Protein AF-A0A6P0YFS9-F1 (afdb_monomer)

Mean predicted aligned error: 7.44 Å

pLDDT: mean 76.99, std 16.92, range [39.09, 91.69]

Sequence (58 aa):
MGAYYVPVEERSIQQLKDLCNGFGFTKEQLRKYGSLKQRETYLKALKSVKNLLGNQVE

Solvent-accessible surface area (backbone atoms only — not comparable to full-atom values): 3560 Å² total; per-residue (Å²): 130,83,77,81,75,73,54,73,90,77,54,53,56,68,56,38,50,51,49,39,50,74,73,65,56,47,74,69,63,38,45,75,59,38,54,92,88,43,53,64,15,45,49,51,49,52,48,50,49,52,52,57,58,53,70,70,70,121

Secondary structure (DSSP, 8-state):
-------GGGS-HHHHHHHHHHTT--HHHHHHHS-TT-HHHHHHHHHHHHHHHHTT--

Radius of gyration: 11.81 Å; Cα contacts (8 Å, |Δi|>4): 40; chains: 1; bounding box: 25×26×34 Å

Foldseek 3Di:
DDPPPVDLVVDDLVVLVVVCVVVVHDPVNLCVQNDNVDSVSSNVVVVVVVVVVVVVPD

Structure (mmCIF, N/CA/C/O backbone):
data_AF-A0A6P0YFS9-F1
#
_entry.id   AF-A0A6P0YFS9-F1
#
loop_
_atom_site.group_PDB
_atom_site.id
_atom_site.type_symbol
_atom_site.label_atom_id
_atom_site.label_alt_id
_atom_site.label_comp_id
_atom_site.label_asym_id
_atom_site.label_entity_id
_atom_site.label_seq_id
_atom_site.pdbx_PDB_ins_code
_atom_site.Cartn_x
_atom_site.Cartn_y
_atom_site.Cartn_z
_atom_site.occupancy
_atom_site.B_iso_or_equiv
_atom_site.auth_seq_id
_atom_site.auth_comp_id
_atom_site.auth_asym_id
_atom_site.auth_atom_id
_atom_site.pdbx_PDB_model_num
ATOM 1 N N . MET A 1 1 ? 14.183 4.154 -25.774 1.00 39.09 1 MET A N 1
ATOM 2 C CA . MET A 1 1 ? 13.090 4.992 -25.236 1.00 39.09 1 MET A CA 1
ATOM 3 C C . MET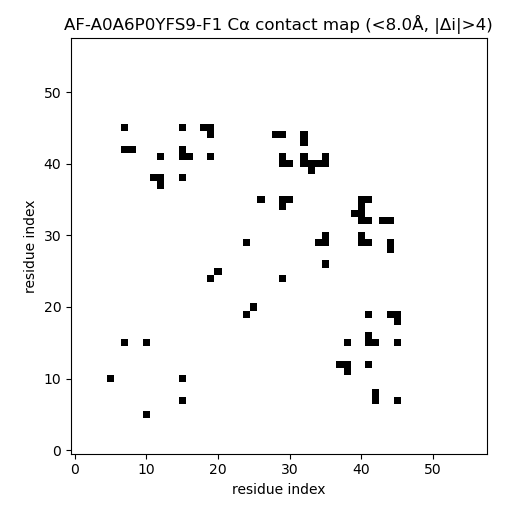 A 1 1 ? 13.201 4.977 -23.725 1.00 39.09 1 MET A C 1
ATOM 5 O O . MET A 1 1 ? 12.872 3.970 -23.113 1.00 39.09 1 MET A O 1
ATOM 9 N N . GLY A 1 2 ? 13.780 6.026 -23.138 1.00 40.59 2 GLY A N 1
ATOM 10 C CA . GLY A 1 2 ? 13.906 6.127 -21.687 1.00 40.59 2 GLY A CA 1
ATOM 11 C C . GLY A 1 2 ? 12.516 6.273 -21.091 1.00 40.59 2 GLY A C 1
ATOM 12 O O . GLY A 1 2 ? 11.871 7.299 -21.294 1.00 40.59 2 GLY A O 1
ATOM 13 N N . ALA A 1 3 ? 12.030 5.236 -20.412 1.00 44.53 3 ALA A N 1
ATOM 14 C CA . ALA A 1 3 ? 10.868 5.375 -19.557 1.00 44.53 3 ALA A CA 1
ATOM 15 C C . ALA A 1 3 ? 11.229 6.454 -18.534 1.00 44.53 3 ALA A C 1
ATOM 17 O O . ALA A 1 3 ? 12.088 6.228 -17.683 1.00 44.53 3 ALA A O 1
ATOM 18 N N . TYR A 1 4 ? 10.642 7.645 -18.671 1.00 44.28 4 TYR A N 1
ATOM 19 C CA . TYR A 1 4 ? 10.701 8.682 -17.651 1.00 44.28 4 TYR A CA 1
ATOM 20 C C . TYR A 1 4 ? 10.123 8.061 -16.381 1.00 44.28 4 TYR A C 1
ATOM 22 O O . TYR A 1 4 ? 8.908 7.998 -16.189 1.00 44.28 4 TYR A O 1
ATOM 30 N N . TYR A 1 5 ? 11.003 7.520 -15.541 1.00 52.69 5 TYR A N 1
ATOM 31 C CA . TYR A 1 5 ? 10.655 6.999 -14.237 1.00 52.69 5 TYR A CA 1
ATOM 32 C C . TYR A 1 5 ? 10.401 8.222 -13.367 1.00 52.69 5 TYR A C 1
ATOM 34 O O . TYR A 1 5 ? 11.270 8.641 -12.613 1.00 52.69 5 TYR A O 1
ATOM 42 N N . VAL A 1 6 ? 9.232 8.848 -13.537 1.00 55.06 6 VAL A N 1
ATOM 43 C CA . VAL A 1 6 ? 8.8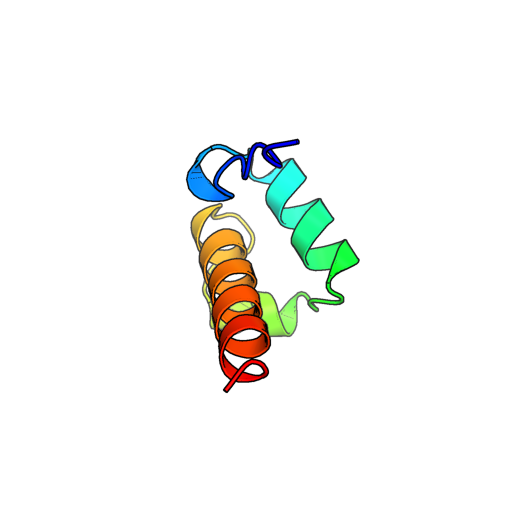06 9.943 -12.668 1.00 55.06 6 VAL A CA 1
ATOM 44 C C . VAL A 1 6 ? 8.804 9.363 -11.259 1.00 55.06 6 VAL A C 1
ATOM 46 O O . VAL A 1 6 ? 8.023 8.430 -11.000 1.00 55.06 6 VAL A O 1
ATOM 49 N N . PRO A 1 7 ? 9.698 9.824 -10.371 1.00 65.56 7 PRO A N 1
ATOM 50 C CA . PRO A 1 7 ? 9.816 9.247 -9.055 1.00 65.56 7 PRO A CA 1
ATOM 51 C C . PRO A 1 7 ? 8.460 9.374 -8.367 1.00 65.56 7 PRO A C 1
ATOM 53 O O . PRO A 1 7 ? 7.779 10.399 -8.427 1.00 65.56 7 PRO A O 1
ATOM 56 N N . VAL A 1 8 ? 8.044 8.304 -7.690 1.00 68.62 8 VAL A N 1
ATOM 57 C CA . VAL A 1 8 ? 6.831 8.312 -6.857 1.00 68.62 8 VAL A CA 1
ATOM 58 C C . VAL A 1 8 ? 6.856 9.476 -5.845 1.00 68.62 8 VAL A C 1
ATOM 60 O O . VAL A 1 8 ? 5.814 9.943 -5.397 1.00 68.62 8 VAL A O 1
ATOM 63 N N . GLU A 1 9 ? 8.048 10.000 -5.548 1.00 69.44 9 GLU A N 1
ATOM 64 C CA . GLU A 1 9 ? 8.335 11.149 -4.684 1.00 69.44 9 GLU A CA 1
ATOM 65 C C . GLU A 1 9 ? 7.931 12.513 -5.258 1.00 69.44 9 GLU A C 1
ATOM 67 O O . GLU A 1 9 ? 7.878 13.481 -4.502 1.00 69.44 9 GLU A O 1
ATOM 72 N N . GLU A 1 10 ? 7.517 12.600 -6.522 1.00 75.00 10 GLU A N 1
ATOM 73 C CA . GLU A 1 10 ? 6.926 13.813 -7.119 1.00 75.00 10 GLU A CA 1
ATOM 74 C C . GLU A 1 10 ? 5.403 13.706 -7.306 1.00 75.00 10 GLU A C 1
ATOM 76 O O . GLU A 1 10 ? 4.720 14.702 -7.526 1.00 75.00 10 GLU A O 1
ATOM 81 N N . ARG A 1 11 ? 4.823 12.511 -7.126 1.00 78.25 11 ARG A N 1
ATOM 82 C CA . ARG A 1 11 ? 3.382 12.282 -7.316 1.00 78.25 11 ARG A CA 1
ATOM 83 C C . ARG A 1 11 ? 2.538 12.736 -6.127 1.00 78.25 11 ARG A C 1
ATOM 85 O O . ARG A 1 11 ? 2.880 12.475 -4.969 1.00 78.25 11 ARG A O 1
ATOM 92 N N . SER A 1 12 ? 1.386 13.349 -6.392 1.00 86.38 12 SER A N 1
ATOM 93 C CA . SER A 1 12 ? 0.432 13.750 -5.349 1.00 86.38 12 SER A CA 1
ATOM 94 C C . SER A 1 12 ? -0.113 12.545 -4.572 1.00 86.38 12 SER A C 1
ATOM 96 O O . SER A 1 12 ? -0.168 11.427 -5.083 1.00 86.38 12 SER A O 1
ATOM 98 N N . ILE A 1 13 ? -0.604 12.773 -3.347 1.00 86.75 13 ILE A N 1
ATOM 99 C CA . ILE A 1 13 ? -1.204 11.714 -2.512 1.00 86.75 13 ILE A CA 1
ATOM 100 C C . ILE A 1 13 ? -2.334 10.954 -3.226 1.00 86.75 13 ILE A C 1
ATOM 102 O O . ILE A 1 13 ? -2.472 9.749 -3.040 1.00 86.75 13 ILE A O 1
ATOM 106 N N . GLN A 1 14 ? -3.105 11.637 -4.078 1.00 88.25 14 GLN A N 1
ATOM 107 C CA . GLN A 1 14 ? -4.165 11.026 -4.879 1.00 88.25 14 GLN A CA 1
ATOM 108 C C . GLN A 1 14 ? -3.609 10.003 -5.882 1.00 88.25 14 GLN A C 1
ATOM 110 O O . GLN A 1 14 ? -4.127 8.897 -5.976 1.00 88.25 14 GLN A O 1
ATOM 115 N N . GLN A 1 15 ? -2.517 10.335 -6.577 1.00 88.50 15 GLN A N 1
ATOM 116 C CA . GLN A 1 15 ? -1.863 9.416 -7.511 1.00 88.50 15 GLN A CA 1
ATOM 117 C C . GLN A 1 15 ? -1.190 8.245 -6.790 1.00 88.50 15 GLN A C 1
ATOM 119 O O . GLN A 1 15 ? -1.200 7.128 -7.293 1.00 88.50 15 GLN A O 1
ATOM 124 N N . LEU A 1 16 ? -0.617 8.477 -5.606 1.00 88.00 16 LEU A N 1
ATOM 125 C CA . LEU A 1 16 ? -0.040 7.402 -4.796 1.00 88.00 16 LEU A CA 1
ATOM 126 C C . LEU A 1 16 ? -1.112 6.434 -4.293 1.00 88.00 16 LEU A C 1
ATOM 128 O O . LEU A 1 16 ? -0.887 5.230 -4.288 1.00 88.00 16 LEU A O 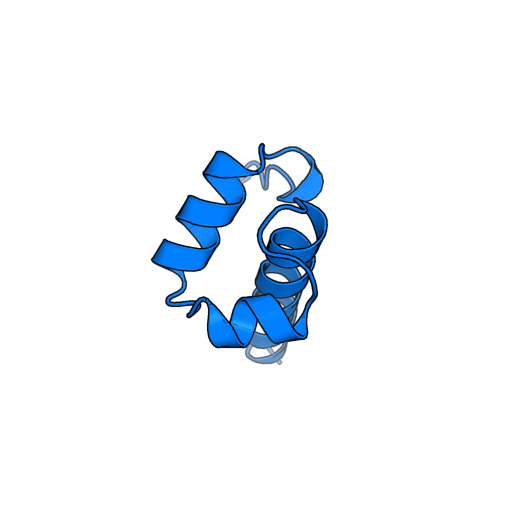1
ATOM 132 N N . LYS A 1 17 ? -2.286 6.949 -3.912 1.00 88.88 17 LYS A N 1
ATOM 133 C CA . LYS A 1 17 ? -3.458 6.130 -3.588 1.00 88.88 17 LYS A CA 1
ATOM 134 C C . LYS A 1 17 ? -3.876 5.258 -4.762 1.00 88.88 17 LYS A C 1
ATOM 136 O O . LYS A 1 17 ? -4.098 4.070 -4.563 1.00 88.88 17 LYS A O 1
ATOM 141 N N . ASP A 1 18 ? -3.975 5.854 -5.946 1.00 90.19 18 ASP A N 1
ATOM 142 C CA . ASP A 1 18 ? -4.377 5.152 -7.162 1.00 90.19 18 ASP A CA 1
ATOM 143 C C . ASP A 1 18 ? -3.381 4.044 -7.522 1.00 90.19 18 ASP A C 1
ATOM 145 O O . ASP A 1 18 ? -3.770 2.893 -7.692 1.00 90.19 18 ASP A O 1
ATOM 149 N N . LEU A 1 19 ? -2.079 4.348 -7.469 1.00 87.38 19 LEU A N 1
ATOM 150 C CA . LEU A 1 19 ? -1.015 3.357 -7.617 1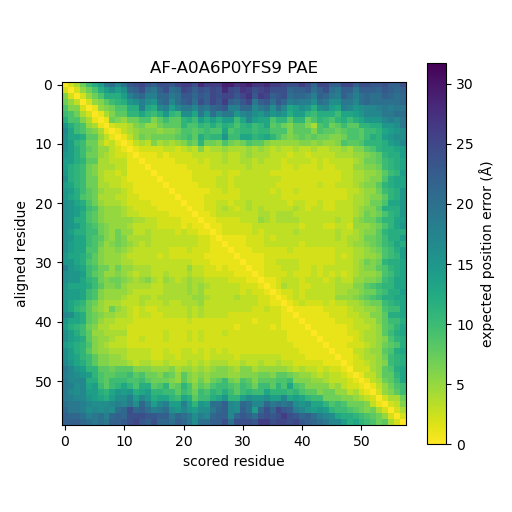.00 87.38 19 LEU A CA 1
ATOM 151 C C . LEU A 1 19 ? -1.125 2.245 -6.575 1.00 87.38 19 LEU A C 1
ATOM 153 O O . LEU A 1 19 ? -1.126 1.077 -6.939 1.00 87.38 19 LEU A O 1
ATOM 157 N N . CYS A 1 20 ? -1.233 2.581 -5.286 1.00 86.94 20 CYS A N 1
ATOM 158 C CA . CYS A 1 20 ? -1.379 1.577 -4.235 1.00 86.94 20 CYS A CA 1
ATOM 159 C C . CYS A 1 20 ? -2.584 0.667 -4.495 1.00 86.94 20 CYS A C 1
ATOM 161 O O . CYS A 1 20 ? -2.465 -0.545 -4.344 1.00 86.94 20 CYS A O 1
ATOM 163 N N . ASN A 1 21 ? -3.710 1.235 -4.924 1.00 88.50 21 ASN A N 1
ATOM 164 C CA . ASN A 1 21 ? -4.898 0.474 -5.286 1.00 88.5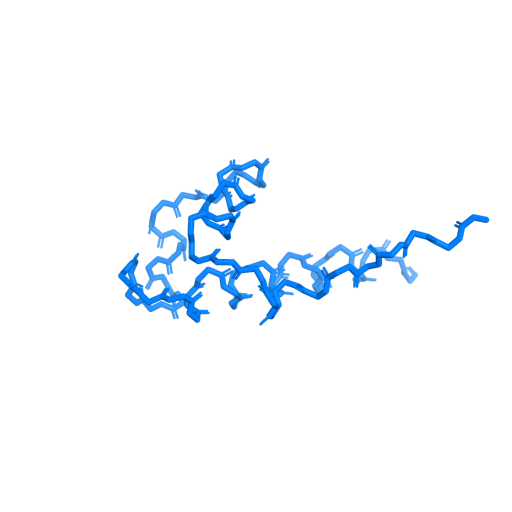0 21 ASN A CA 1
ATOM 165 C C . ASN A 1 21 ? -4.646 -0.428 -6.509 1.00 88.50 21 ASN A C 1
ATOM 167 O O . ASN A 1 21 ? -4.999 -1.602 -6.477 1.00 88.50 21 ASN A O 1
ATOM 171 N N . GLY A 1 22 ? -3.965 0.080 -7.541 1.00 86.25 22 GLY A N 1
ATOM 172 C CA . GLY A 1 22 ? -3.570 -0.686 -8.728 1.00 86.25 22 GLY A CA 1
ATOM 173 C C . GLY A 1 22 ? -2.580 -1.820 -8.435 1.00 86.25 22 GLY A C 1
ATOM 174 O O . GLY A 1 22 ? -2.630 -2.858 -9.083 1.00 86.25 22 GLY A O 1
ATOM 175 N N . PHE A 1 23 ? -1.732 -1.664 -7.415 1.00 85.50 23 PHE A N 1
ATOM 176 C CA . PHE A 1 23 ? -0.852 -2.721 -6.899 1.00 85.50 23 PHE A CA 1
ATOM 177 C C . PHE A 1 23 ? -1.562 -3.702 -5.948 1.00 85.50 23 PHE A C 1
ATOM 179 O O . PHE A 1 23 ? -0.935 -4.647 -5.477 1.00 85.50 23 PHE A O 1
ATOM 186 N N . GLY A 1 24 ? -2.845 -3.493 -5.635 1.00 88.44 24 GLY A N 1
ATOM 187 C CA . GLY A 1 24 ? -3.611 -4.366 -4.742 1.00 88.44 24 GLY A CA 1
ATOM 188 C C . GLY A 1 24 ? -3.354 -4.136 -3.249 1.00 88.44 24 GLY A C 1
ATOM 189 O O . GLY A 1 24 ? -3.665 -4.999 -2.428 1.00 88.44 24 GLY A O 1
ATOM 190 N N . PHE A 1 25 ? -2.805 -2.983 -2.854 1.00 88.56 25 PHE A N 1
ATOM 191 C CA . PHE A 1 25 ? -2.647 -2.666 -1.437 1.00 88.56 25 PHE A CA 1
ATOM 192 C C . PHE A 1 25 ? -3.992 -2.477 -0.745 1.00 88.56 25 PHE A C 1
ATOM 194 O O . PHE A 1 25 ? -4.789 -1.604 -1.092 1.00 88.56 25 PHE A O 1
ATOM 201 N N . THR A 1 26 ? -4.187 -3.214 0.344 1.00 89.62 26 THR A N 1
ATOM 202 C CA . THR A 1 26 ? -5.312 -2.982 1.245 1.00 89.62 26 THR A CA 1
ATOM 203 C C . THR A 1 26 ? -5.018 -1.827 2.200 1.00 89.62 26 THR A C 1
ATOM 205 O O . T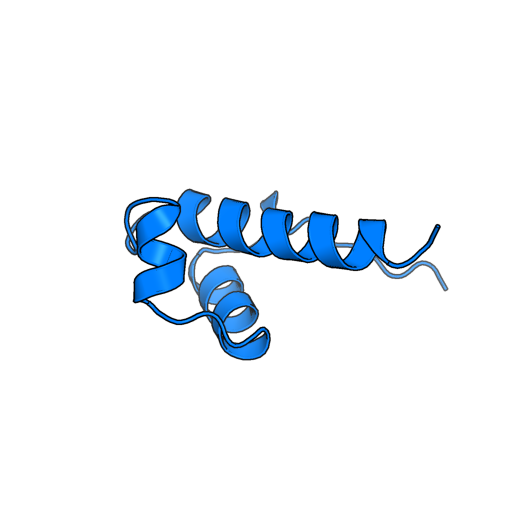HR A 1 26 ? -3.872 -1.530 2.551 1.00 89.62 26 THR A O 1
ATOM 208 N N . LYS A 1 27 ? -6.081 -1.184 2.695 1.00 89.06 27 LYS A N 1
ATOM 209 C CA . LYS A 1 27 ? -5.977 -0.125 3.714 1.00 89.06 27 LYS A CA 1
ATOM 210 C C . LYS A 1 27 ? -5.237 -0.600 4.969 1.00 89.06 27 LYS A C 1
ATOM 212 O O . LYS A 1 27 ? -4.577 0.202 5.622 1.00 89.06 27 LYS A O 1
ATOM 217 N N . GLU A 1 28 ? -5.351 -1.882 5.303 1.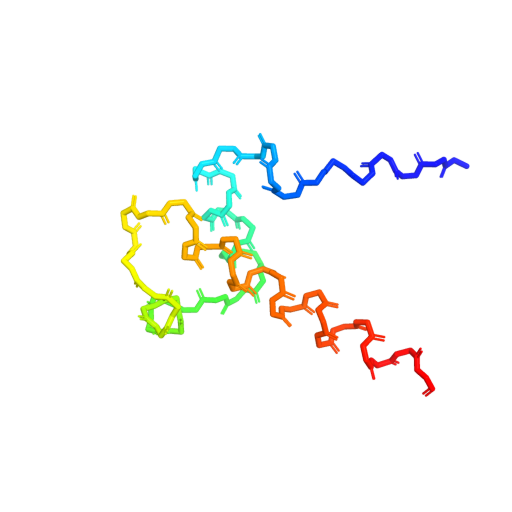00 90.19 28 GLU A N 1
ATOM 218 C CA . GLU A 1 28 ? -4.680 -2.491 6.450 1.00 90.19 28 GLU A CA 1
ATOM 219 C C . GLU A 1 28 ? -3.166 -2.596 6.243 1.00 90.19 28 GLU A C 1
ATOM 221 O O . GLU A 1 28 ? -2.405 -2.200 7.120 1.00 90.19 28 GLU A O 1
ATOM 226 N N . GLN A 1 29 ? -2.723 -3.020 5.055 1.00 88.88 29 GLN A N 1
ATOM 227 C CA . GLN A 1 29 ? -1.304 -3.025 4.691 1.00 88.88 29 GLN A CA 1
ATOM 228 C C .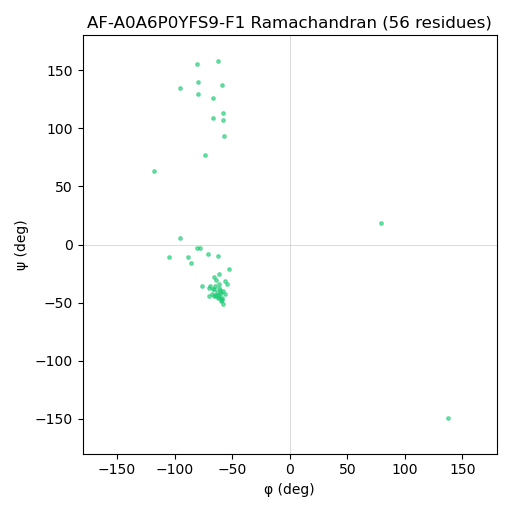 GLN A 1 29 ? -0.727 -1.610 4.713 1.00 88.88 29 GLN A C 1
ATOM 230 O O . GLN A 1 29 ? 0.311 -1.372 5.319 1.00 88.88 29 GLN A O 1
ATOM 235 N N . LEU A 1 30 ? -1.445 -0.642 4.142 1.00 90.06 30 LEU A N 1
ATOM 236 C CA . LEU A 1 30 ? -1.034 0.762 4.169 1.00 90.06 30 LEU A CA 1
ATOM 237 C C . LEU A 1 30 ? -0.920 1.301 5.600 1.00 90.06 30 LEU A C 1
ATOM 239 O O . LEU A 1 30 ? 0.034 2.006 5.911 1.00 90.06 30 LEU A O 1
ATOM 243 N N . ARG A 1 31 ? -1.832 0.915 6.500 1.00 90.38 31 ARG A N 1
ATOM 244 C CA . ARG A 1 31 ? -1.771 1.297 7.919 1.00 90.38 31 ARG A CA 1
ATOM 245 C C . ARG A 1 31 ? -0.515 0.803 8.639 1.00 90.38 31 ARG A C 1
ATOM 247 O O . ARG A 1 31 ? -0.087 1.467 9.577 1.00 90.38 31 ARG A O 1
ATOM 254 N N . LYS A 1 32 ? 0.119 -0.284 8.182 1.00 89.56 32 LYS A N 1
ATOM 255 C CA . LYS A 1 32 ? 1.411 -0.746 8.726 1.00 89.56 32 LYS A CA 1
ATOM 256 C C . LYS A 1 32 ? 2.548 0.241 8.454 1.00 89.56 32 LYS A C 1
ATOM 258 O O . LYS A 1 32 ? 3.484 0.319 9.240 1.00 89.56 32 LYS A O 1
ATOM 263 N N . TYR A 1 33 ? 2.451 1.019 7.375 1.00 87.50 33 TYR A N 1
ATOM 264 C CA . TYR A 1 33 ? 3.429 2.054 7.032 1.00 87.50 33 TYR A CA 1
ATOM 265 C C . TYR A 1 33 ? 3.111 3.420 7.666 1.00 87.50 33 TYR A C 1
ATOM 267 O O . TYR A 1 33 ? 3.940 4.328 7.599 1.00 87.50 33 TYR A O 1
ATOM 275 N N . GLY A 1 34 ? 1.919 3.599 8.249 1.00 88.81 34 GLY A N 1
ATOM 276 C CA . GLY A 1 34 ? 1.516 4.819 8.951 1.00 88.81 34 GLY A CA 1
ATOM 277 C C . GLY A 1 34 ? 0.087 5.283 8.651 1.00 88.81 34 GLY A C 1
ATOM 278 O O . GLY A 1 34 ? -0.828 4.499 8.407 1.00 88.81 34 GLY A O 1
ATOM 279 N N . SER A 1 35 ? -0.131 6.598 8.697 1.00 89.69 35 SER A N 1
ATOM 280 C CA . SER A 1 35 ? -1.459 7.195 8.525 1.00 89.69 35 SER A CA 1
ATOM 281 C C . SER A 1 35 ? -1.889 7.304 7.059 1.00 89.69 35 SER A C 1
ATOM 283 O O . SER A 1 35 ? -1.241 7.964 6.259 1.00 89.69 35 SER A O 1
ATOM 285 N N . LEU A 1 36 ? -3.098 6.832 6.731 1.00 87.44 36 LEU A N 1
ATOM 286 C CA . LEU A 1 36 ? -3.704 6.949 5.386 1.00 87.44 36 LEU A CA 1
ATOM 287 C C . LEU A 1 36 ? -3.957 8.397 4.913 1.00 87.44 36 LEU A C 1
ATOM 289 O O . LEU A 1 36 ? -4.322 8.614 3.755 1.00 87.44 36 LEU A O 1
ATOM 293 N N . LYS A 1 37 ? -3.814 9.385 5.802 1.00 87.56 37 LYS A N 1
ATOM 294 C CA . LYS A 1 37 ? -3.854 10.818 5.470 1.00 87.56 37 LYS A CA 1
ATOM 295 C C . LYS A 1 37 ? -2.492 11.357 5.028 1.00 87.56 37 LYS A C 1
ATOM 297 O O . LYS A 1 37 ? -2.435 12.435 4.449 1.00 87.56 37 LYS A O 1
ATOM 302 N N . GLN A 1 38 ? -1.412 10.628 5.295 1.00 89.06 38 GLN A N 1
ATOM 303 C CA . GLN A 1 38 ? -0.066 11.042 4.947 1.00 89.06 38 GLN A CA 1
ATOM 304 C C . GLN A 1 38 ? 0.362 10.446 3.615 1.00 89.06 38 GLN A C 1
ATOM 306 O O . GLN A 1 38 ? 0.200 9.258 3.347 1.00 89.06 38 GLN A O 1
ATOM 311 N N . ARG A 1 39 ? 0.963 11.298 2.788 1.00 88.88 39 ARG A N 1
ATOM 312 C CA . ARG A 1 39 ? 1.573 10.921 1.512 1.00 88.88 39 ARG A CA 1
ATOM 313 C C . ARG A 1 39 ? 2.659 9.858 1.696 1.00 88.88 39 ARG A C 1
ATOM 315 O O . ARG A 1 39 ? 2.752 8.916 0.915 1.00 88.88 39 ARG A O 1
ATOM 322 N N . GLU A 1 40 ? 3.448 10.013 2.753 1.00 88.50 40 GLU A N 1
ATOM 323 C CA . GLU A 1 40 ? 4.614 9.184 3.045 1.00 88.50 40 GLU A CA 1
ATOM 324 C C . GLU A 1 40 ? 4.255 7.707 3.258 1.00 88.50 40 GLU A C 1
ATOM 326 O O . GLU A 1 40 ? 4.991 6.824 2.828 1.00 88.50 40 GLU A O 1
ATOM 331 N N . THR A 1 41 ? 3.083 7.429 3.833 1.00 91.69 41 THR A N 1
ATOM 332 C CA . THR A 1 41 ? 2.564 6.069 4.035 1.00 91.69 41 THR A CA 1
ATOM 333 C C . THR A 1 41 ? 2.414 5.309 2.717 1.00 91.69 41 THR A C 1
ATOM 335 O O . THR A 1 41 ? 2.881 4.178 2.601 1.00 91.69 41 THR A O 1
ATOM 338 N N . TYR A 1 42 ? 1.833 5.942 1.695 1.00 89.94 42 TYR A N 1
ATOM 339 C CA . TYR A 1 42 ? 1.694 5.337 0.366 1.00 89.94 42 TYR A CA 1
ATOM 340 C C . TYR A 1 42 ? 3.046 5.218 -0.345 1.00 89.94 42 TYR A C 1
ATOM 342 O O . TYR A 1 42 ? 3.326 4.219 -0.998 1.00 89.94 42 TYR A O 1
ATOM 350 N N . LEU A 1 43 ? 3.916 6.217 -0.176 1.00 87.56 43 LEU A N 1
ATOM 351 C CA . LEU A 1 43 ? 5.277 6.208 -0.712 1.00 87.56 43 LEU A CA 1
ATOM 352 C C . LEU A 1 43 ? 6.104 5.032 -0.178 1.00 87.56 43 LEU A C 1
ATOM 354 O O . LEU A 1 43 ? 6.744 4.334 -0.961 1.00 87.56 43 LEU A O 1
ATOM 358 N N . LYS A 1 44 ? 6.064 4.788 1.136 1.00 88.31 44 LYS A N 1
ATOM 359 C CA . LYS A 1 44 ? 6.737 3.656 1.791 1.00 88.31 44 LYS A CA 1
ATOM 360 C C . LYS A 1 44 ? 6.190 2.316 1.302 1.00 88.31 44 LYS A C 1
ATOM 362 O O . LYS A 1 44 ? 6.979 1.436 0.971 1.00 88.31 44 LYS A O 1
ATOM 367 N N . ALA A 1 45 ? 4.869 2.190 1.171 1.00 88.75 45 ALA A N 1
ATOM 368 C CA . ALA A 1 45 ? 4.240 0.994 0.617 1.00 88.75 45 ALA A CA 1
ATOM 369 C C . ALA A 1 45 ? 4.702 0.717 -0.825 1.00 88.75 45 ALA A C 1
ATOM 371 O O . ALA A 1 45 ? 5.169 -0.375 -1.133 1.00 88.75 45 ALA A O 1
ATOM 372 N N . LEU A 1 46 ? 4.676 1.728 -1.699 1.00 85.56 46 LEU A N 1
ATOM 373 C CA . LEU A 1 46 ? 5.131 1.594 -3.088 1.00 85.56 46 LEU A CA 1
ATOM 374 C C . LEU A 1 46 ? 6.636 1.313 -3.192 1.00 85.56 46 LEU A C 1
ATOM 376 O O . LEU A 1 46 ? 7.045 0.492 -4.013 1.00 85.56 46 LEU A O 1
ATOM 380 N N . LYS A 1 47 ? 7.468 1.939 -2.345 1.00 83.81 47 LYS A N 1
ATOM 381 C CA . LYS A 1 47 ? 8.902 1.611 -2.243 1.00 83.81 47 LYS A CA 1
ATOM 382 C C . LYS A 1 47 ? 9.106 0.159 -1.805 1.00 83.81 47 LYS A C 1
ATOM 384 O O . LYS A 1 47 ? 9.988 -0.496 -2.348 1.00 83.81 47 LYS A O 1
ATOM 389 N N . SER A 1 48 ? 8.265 -0.358 -0.905 1.00 83.44 48 SER A N 1
ATOM 390 C CA . SER A 1 48 ? 8.289 -1.764 -0.487 1.00 83.44 48 SER A CA 1
ATOM 391 C C . SER A 1 48 ? 8.047 -2.707 -1.666 1.00 83.44 48 SER A C 1
ATOM 393 O O . SER A 1 48 ? 8.781 -3.677 -1.801 1.00 83.44 48 SER A O 1
ATOM 395 N N . VAL A 1 49 ? 7.089 -2.405 -2.555 1.00 77.75 49 VAL A N 1
ATOM 396 C CA . VAL A 1 49 ? 6.851 -3.207 -3.776 1.00 77.75 49 VAL A CA 1
ATOM 397 C C . VAL A 1 49 ? 8.003 -3.091 -4.756 1.00 77.75 49 VAL A C 1
ATOM 399 O O . VAL A 1 49 ? 8.416 -4.099 -5.311 1.00 77.75 49 VAL A O 1
ATOM 402 N N . LYS A 1 50 ? 8.549 -1.886 -4.964 1.00 71.81 50 LYS A N 1
ATOM 403 C CA . LYS A 1 50 ? 9.713 -1.702 -5.842 1.00 71.81 50 LYS A CA 1
ATOM 404 C C . LYS A 1 50 ? 10.908 -2.520 -5.353 1.00 71.81 50 LYS A C 1
ATOM 406 O O . LYS A 1 50 ? 11.601 -3.106 -6.172 1.00 71.81 50 LYS A O 1
ATOM 411 N N . ASN A 1 51 ? 11.134 -2.566 -4.041 1.00 68.31 51 ASN A N 1
ATOM 412 C CA . ASN A 1 51 ? 12.182 -3.390 -3.449 1.00 68.31 51 ASN A CA 1
ATOM 413 C C . ASN A 1 51 ? 11.880 -4.884 -3.659 1.00 68.31 51 ASN A C 1
ATOM 415 O O . ASN A 1 51 ? 12.741 -5.606 -4.132 1.00 68.31 51 ASN A O 1
ATOM 419 N N . LEU A 1 52 ? 10.630 -5.315 -3.450 1.00 62.09 52 LEU A N 1
ATOM 420 C CA . LEU A 1 52 ? 10.183 -6.699 -3.669 1.00 62.09 52 LEU A CA 1
ATOM 421 C C . LEU A 1 52 ? 10.289 -7.164 -5.133 1.00 62.09 52 LEU A C 1
ATOM 423 O O . LEU A 1 52 ? 10.675 -8.297 -5.3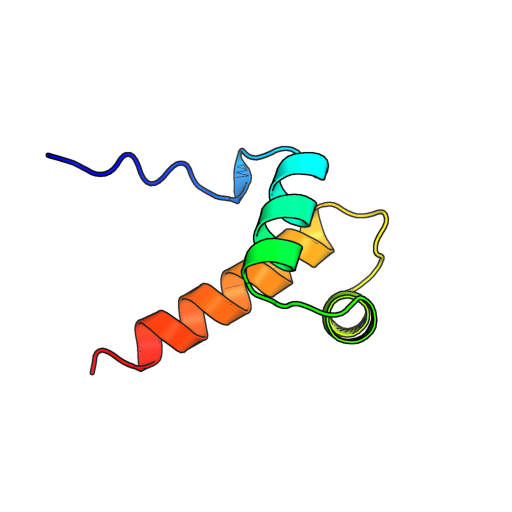89 1.00 62.09 52 LEU A O 1
ATOM 427 N N . LEU A 1 53 ? 9.947 -6.299 -6.091 1.00 62.69 53 LEU A N 1
ATOM 428 C CA . LEU A 1 53 ? 10.058 -6.574 -7.528 1.00 62.69 53 LEU A CA 1
ATOM 429 C C . LEU A 1 53 ? 11.505 -6.478 -8.016 1.00 62.69 53 LEU A C 1
ATOM 431 O O . LEU A 1 53 ? 11.902 -7.250 -8.879 1.00 62.69 53 LEU A O 1
ATOM 435 N N . GLY A 1 54 ? 12.291 -5.552 -7.459 1.00 52.88 54 GLY A N 1
ATOM 436 C CA . GLY A 1 54 ? 13.724 -5.449 -7.729 1.00 52.88 54 GLY A CA 1
ATOM 437 C C . GLY A 1 54 ? 14.499 -6.670 -7.234 1.00 52.88 54 GLY A C 1
ATOM 438 O O . GLY A 1 54 ? 15.394 -7.123 -7.929 1.00 52.88 54 GLY A O 1
ATOM 439 N N . ASN A 1 55 ? 14.097 -7.255 -6.101 1.00 48.31 55 ASN A N 1
ATOM 440 C CA . ASN A 1 55 ? 14.714 -8.463 -5.542 1.00 48.31 55 ASN A CA 1
ATOM 441 C C . ASN A 1 55 ? 14.299 -9.774 -6.238 1.00 48.31 55 ASN A C 1
ATOM 443 O O . ASN A 1 55 ? 14.775 -10.830 -5.840 1.00 48.31 55 ASN A O 1
ATOM 447 N N . GLN A 1 56 ? 13.392 -9.737 -7.225 1.00 43.62 56 GLN A N 1
ATOM 448 C CA . GLN A 1 56 ? 13.081 -10.895 -8.081 1.00 43.62 56 GLN A CA 1
ATOM 449 C C . GLN A 1 56 ? 13.875 -10.894 -9.397 1.00 43.62 56 GLN A C 1
ATOM 451 O O . GLN A 1 56 ? 13.634 -11.734 -10.261 1.00 43.62 56 GLN A O 1
ATOM 456 N N . VAL A 1 57 ? 14.809 -9.954 -9.557 1.00 42.09 57 VAL A N 1
ATOM 457 C CA . VAL A 1 57 ? 15.764 -9.912 -10.668 1.00 42.09 57 VAL A CA 1
ATOM 458 C C . VAL A 1 57 ? 17.173 -10.044 -10.093 1.00 42.09 57 VAL A C 1
ATOM 460 O O . VAL A 1 57 ? 17.973 -9.118 -10.170 1.00 42.09 57 VAL A O 1
ATOM 463 N N . GLU A 1 58 ? 17.451 -11.186 -9.471 1.00 39.84 58 GLU A N 1
ATOM 464 C CA . GLU A 1 58 ? 18.815 -11.663 -9.216 1.00 39.84 58 GLU A CA 1
ATOM 465 C C . GLU A 1 58 ? 18.910 -13.148 -9.569 1.00 39.84 58 GLU A C 1
ATOM 467 O O . GLU A 1 58 ? 17.955 -13.891 -9.235 1.00 39.84 58 GLU A O 1
#